Protein AF-A0A1G2ENR3-F1 (afdb_monomer_lite)

Foldseek 3Di:
DDDQQVQLVVQLVVLLVVVVVQVVCCVVPVVCVCVDPPGPPDPDPPVVVVVVVSVVVSVVSSVVSSVVVVVVVVVD

Organism: NCBI:txid1801677

pLDDT: mean 82.36, std 15.03, range [47.44, 97.44]

Sequence (76 aa):
MLHPIKLANAATVVFVAYFIVLLIIASIIPDLAVMTPGGFVSEEINWGYLILGLVISSVIVWILVYATVSLYNKML

Secondary structure (DSSP, 8-state):
---HHHHHHHHHHHHHHHHHHHHHHHHH-GGGGGGSTT---SS---HHHHHHHHHHHHHHHHHHHHHHHHHHHHH-

Structure (mmCIF, N/CA/C/O backbone):
data_AF-A0A1G2ENR3-F1
#
_entry.id   AF-A0A1G2ENR3-F1
#
loop_
_atom_site.group_PDB
_atom_site.id
_atom_site.type_symbol
_atom_site.label_atom_id
_atom_site.label_alt_id
_atom_site.label_comp_id
_atom_site.label_asym_id
_atom_site.label_entity_id
_atom_site.label_seq_id
_atom_site.pdbx_PDB_ins_code
_atom_site.Cartn_x
_atom_site.Cartn_y
_atom_site.Cartn_z
_atom_site.occupancy
_atom_site.B_iso_or_equiv
_atom_site.auth_seq_id
_atom_site.auth_comp_id
_atom_site.auth_asym_id
_atom_site.auth_atom_id
_atom_site.pdbx_PDB_model_num
ATOM 1 N N . MET A 1 1 ? -13.871 -10.234 17.725 1.00 80.25 1 MET A N 1
ATOM 2 C CA . MET A 1 1 ? -13.156 -9.015 17.284 1.00 80.25 1 MET A CA 1
ATOM 3 C C . MET A 1 1 ? -12.067 -9.400 16.298 1.00 80.25 1 MET A C 1
ATOM 5 O O . MET A 1 1 ? -11.328 -10.341 16.565 1.00 80.25 1 MET A O 1
ATOM 9 N N . LEU A 1 2 ? -11.990 -8.714 15.158 1.00 88.44 2 LEU A N 1
ATOM 10 C CA . LEU A 1 2 ? -10.911 -8.875 14.177 1.00 88.44 2 LEU A CA 1
ATOM 11 C C . LEU A 1 2 ? -9.618 -8.226 14.700 1.00 88.44 2 LEU A C 1
ATOM 13 O O . LEU A 1 2 ? -9.686 -7.324 15.528 1.00 88.44 2 LEU A O 1
ATOM 17 N N . HIS A 1 3 ? -8.443 -8.636 14.215 1.00 92.56 3 HIS A N 1
ATOM 18 C CA . HIS A 1 3 ? -7.161 -8.008 14.577 1.00 92.56 3 HIS A CA 1
ATOM 19 C C . HIS A 1 3 ? -6.747 -6.968 13.516 1.00 92.56 3 HIS A C 1
ATOM 21 O O . HIS A 1 3 ? -6.210 -7.371 12.480 1.00 92.56 3 HIS A O 1
ATOM 27 N N . PRO A 1 4 ? -6.929 -5.650 13.752 1.00 89.50 4 PRO A N 1
ATOM 28 C CA . PRO A 1 4 ? -6.746 -4.627 12.716 1.00 89.50 4 PRO A CA 1
ATOM 29 C C . PRO A 1 4 ? -5.323 -4.592 12.150 1.00 89.50 4 PRO A C 1
ATOM 31 O O . PRO A 1 4 ? -5.139 -4.515 10.942 1.00 89.50 4 PRO A O 1
ATOM 34 N N . ILE A 1 5 ? -4.313 -4.737 13.015 1.00 94.19 5 ILE A N 1
ATOM 35 C CA . ILE A 1 5 ? -2.895 -4.698 12.622 1.00 94.19 5 ILE A CA 1
ATOM 36 C C . ILE A 1 5 ? -2.527 -5.887 11.723 1.00 94.19 5 ILE A C 1
ATOM 38 O O . ILE A 1 5 ? -1.847 -5.714 10.716 1.00 94.19 5 ILE A O 1
ATOM 42 N N . LYS A 1 6 ? -2.993 -7.101 12.055 1.00 93.38 6 LYS A N 1
ATOM 43 C CA . LYS A 1 6 ? -2.689 -8.304 11.261 1.00 93.38 6 LYS A CA 1
ATOM 44 C C . LYS A 1 6 ? -3.309 -8.217 9.864 1.00 93.38 6 LYS A C 1
ATOM 46 O O . LYS A 1 6 ? -2.652 -8.569 8.890 1.00 93.38 6 LYS A O 1
ATOM 51 N N . LEU A 1 7 ? -4.545 -7.719 9.776 1.00 93.25 7 LEU A N 1
ATOM 52 C CA . LEU A 1 7 ? -5.255 -7.519 8.510 1.00 93.25 7 LEU A CA 1
ATOM 53 C C . LEU A 1 7 ? -4.610 -6.432 7.648 1.00 93.25 7 LEU A C 1
ATOM 55 O O . LEU A 1 7 ? -4.401 -6.661 6.461 1.00 93.25 7 LEU A O 1
ATOM 59 N N . ALA A 1 8 ? -4.241 -5.295 8.242 1.00 94.50 8 ALA A N 1
ATOM 60 C CA . ALA A 1 8 ? -3.554 -4.221 7.531 1.00 94.50 8 ALA A CA 1
ATOM 61 C C . ALA A 1 8 ? -2.212 -4.694 6.952 1.00 94.50 8 ALA A C 1
ATOM 63 O O . ALA A 1 8 ? -1.963 -4.518 5.763 1.00 94.50 8 ALA A O 1
ATOM 64 N N . ASN A 1 9 ? -1.395 -5.398 7.745 1.00 95.75 9 ASN A N 1
ATOM 65 C CA . ASN A 1 9 ? -0.135 -5.970 7.262 1.00 95.75 9 ASN A CA 1
ATOM 66 C C . ASN A 1 9 ? -0.358 -6.964 6.112 1.00 95.75 9 ASN A C 1
ATOM 68 O O . ASN A 1 9 ? 0.327 -6.885 5.095 1.00 95.75 9 ASN A O 1
ATOM 72 N N . ALA A 1 10 ? -1.319 -7.884 6.252 1.00 94.75 10 ALA A N 1
ATOM 73 C CA . ALA A 1 10 ? -1.607 -8.881 5.223 1.00 94.75 10 ALA A CA 1
ATOM 74 C C . ALA A 1 10 ? -2.075 -8.233 3.908 1.00 94.75 10 ALA A C 1
ATOM 76 O O . ALA A 1 10 ? -1.573 -8.582 2.841 1.00 94.75 10 ALA A O 1
ATOM 77 N N . ALA A 1 11 ? -2.983 -7.257 3.981 1.00 93.81 11 ALA A N 1
ATOM 78 C CA . ALA A 1 11 ? -3.480 -6.540 2.810 1.00 93.81 11 ALA A CA 1
ATOM 79 C C . ALA A 1 11 ? -2.364 -5.764 2.094 1.00 93.81 11 ALA A C 1
ATOM 81 O O . ALA A 1 11 ? -2.250 -5.842 0.870 1.00 93.81 11 ALA A O 1
ATOM 82 N N . THR A 1 12 ? -1.499 -5.073 2.843 1.00 94.81 12 THR A N 1
ATOM 83 C CA . THR A 1 12 ? -0.358 -4.352 2.268 1.00 94.81 12 THR A CA 1
ATOM 84 C C . THR A 1 12 ? 0.639 -5.297 1.598 1.00 94.81 12 THR A C 1
ATOM 86 O O . THR A 1 12 ? 1.115 -4.991 0.509 1.00 94.81 12 THR A O 1
ATOM 89 N N . VAL A 1 13 ? 0.924 -6.466 2.184 1.00 94.25 13 VAL A N 1
ATOM 90 C CA . VAL A 1 13 ? 1.819 -7.463 1.564 1.00 94.25 13 VAL A CA 1
ATOM 91 C C . VAL A 1 13 ? 1.250 -7.969 0.238 1.00 94.25 13 VAL A C 1
ATOM 93 O O . VAL A 1 13 ? 1.975 -8.015 -0.755 1.00 94.25 13 VAL A O 1
ATOM 96 N N . VAL A 1 14 ? -0.043 -8.303 0.194 1.00 94.75 14 VAL A N 1
ATOM 97 C CA . VAL A 1 14 ? -0.709 -8.744 -1.044 1.00 94.75 14 VAL A CA 1
ATOM 98 C C . VAL A 1 14 ? -0.681 -7.642 -2.105 1.00 94.75 14 VAL A C 1
ATOM 100 O O . VAL A 1 14 ? -0.370 -7.917 -3.262 1.00 94.75 14 VAL A O 1
ATOM 103 N N . PHE A 1 15 ? -0.942 -6.392 -1.714 1.00 92.50 15 PHE A N 1
ATOM 104 C CA . PHE A 1 15 ? -0.879 -5.237 -2.610 1.00 92.50 15 PHE A CA 1
ATOM 105 C C . PHE A 1 15 ? 0.523 -5.034 -3.207 1.00 92.50 15 PHE A C 1
ATOM 107 O O . PHE A 1 15 ? 0.661 -4.891 -4.422 1.00 92.50 15 PHE A O 1
ATOM 114 N N . VAL A 1 16 ? 1.568 -5.072 -2.376 1.00 91.62 16 VAL A N 1
ATOM 115 C CA . VAL A 1 16 ? 2.959 -4.926 -2.834 1.00 91.62 16 VAL A CA 1
ATOM 116 C C . VAL A 1 16 ? 3.352 -6.073 -3.763 1.00 91.62 16 VAL A C 1
ATOM 118 O O . VAL A 1 16 ? 3.941 -5.828 -4.814 1.00 91.62 16 VAL A O 1
ATOM 121 N N . ALA A 1 17 ? 2.989 -7.315 -3.428 1.00 92.88 17 ALA A N 1
ATOM 122 C CA . ALA A 1 17 ? 3.263 -8.470 -4.280 1.00 92.88 17 ALA A CA 1
ATOM 123 C C . ALA A 1 17 ? 2.587 -8.334 -5.654 1.00 92.88 17 ALA A C 1
ATOM 125 O O . ALA A 1 17 ? 3.232 -8.540 -6.680 1.00 92.88 17 ALA A O 1
ATOM 126 N N . TYR A 1 18 ? 1.316 -7.921 -5.680 1.00 90.12 18 TYR A N 1
ATOM 127 C CA . TYR A 1 18 ? 0.585 -7.646 -6.916 1.00 90.12 18 TYR A CA 1
ATOM 128 C C . TYR A 1 18 ? 1.276 -6.570 -7.765 1.00 90.12 18 TYR A C 1
ATOM 130 O O . TYR A 1 18 ? 1.472 -6.755 -8.966 1.00 90.12 18 TYR A O 1
ATOM 138 N N . PHE A 1 19 ? 1.708 -5.473 -7.143 1.00 86.69 19 PHE A N 1
ATOM 139 C CA . PHE A 1 19 ? 2.388 -4.390 -7.846 1.00 86.69 19 PHE A CA 1
ATOM 140 C C . PHE A 1 19 ? 3.736 -4.824 -8.443 1.00 86.69 19 PHE A C 1
ATOM 142 O O . PHE A 1 19 ? 4.043 -4.484 -9.583 1.00 86.69 19 PHE A O 1
ATOM 149 N N . ILE A 1 20 ? 4.523 -5.626 -7.716 1.00 87.50 20 ILE A N 1
ATOM 150 C CA . ILE A 1 20 ? 5.782 -6.191 -8.228 1.00 87.50 20 ILE A CA 1
ATOM 151 C C . ILE A 1 20 ? 5.525 -7.074 -9.454 1.00 87.50 20 ILE A C 1
ATOM 153 O O . ILE A 1 20 ? 6.242 -6.963 -10.447 1.00 87.50 20 ILE A O 1
ATOM 157 N N . VAL A 1 21 ? 4.487 -7.916 -9.418 1.00 88.75 21 VAL A N 1
ATOM 158 C CA . VAL A 1 21 ? 4.106 -8.752 -10.569 1.00 88.75 21 VAL A CA 1
ATOM 159 C C . VAL A 1 21 ? 3.754 -7.886 -11.778 1.00 88.75 21 VAL A C 1
ATOM 161 O O . VAL A 1 21 ? 4.236 -8.159 -12.876 1.00 88.75 21 VAL A O 1
ATOM 164 N N . LEU A 1 22 ? 2.982 -6.811 -11.588 1.00 82.62 22 LEU A N 1
ATOM 165 C CA . LEU A 1 22 ? 2.667 -5.878 -12.671 1.00 82.62 22 LEU A CA 1
ATOM 166 C C . LEU A 1 22 ? 3.917 -5.215 -13.260 1.00 82.62 22 LEU A C 1
ATOM 168 O O . LEU A 1 22 ? 4.003 -5.080 -14.478 1.00 82.62 22 LEU A O 1
ATOM 172 N N . LEU A 1 23 ? 4.896 -4.845 -12.431 1.00 79.19 23 LEU A N 1
ATOM 173 C CA . LEU A 1 23 ? 6.153 -4.269 -12.917 1.00 79.19 23 LEU A CA 1
ATOM 174 C C . LEU A 1 23 ? 6.983 -5.254 -13.736 1.00 79.19 23 LEU A C 1
ATOM 176 O O . LEU A 1 23 ? 7.562 -4.865 -14.747 1.00 79.19 23 LEU A O 1
ATOM 180 N N . ILE A 1 24 ? 7.029 -6.520 -13.320 1.00 83.50 24 ILE A N 1
ATOM 181 C CA . ILE A 1 24 ? 7.709 -7.578 -14.077 1.00 83.50 24 ILE A CA 1
ATOM 182 C C . ILE A 1 24 ? 7.015 -7.786 -15.427 1.00 83.50 24 ILE A C 1
ATOM 184 O O . ILE A 1 24 ? 7.678 -7.913 -16.449 1.00 83.50 24 ILE A O 1
ATOM 188 N N . ILE A 1 25 ? 5.681 -7.788 -15.461 1.00 81.62 25 ILE A N 1
ATOM 189 C CA . ILE A 1 25 ? 4.940 -7.912 -16.723 1.00 81.62 25 ILE A CA 1
ATOM 190 C C . ILE A 1 25 ? 5.217 -6.706 -17.624 1.00 81.62 25 ILE A C 1
ATOM 192 O O . ILE A 1 25 ? 5.519 -6.893 -18.799 1.00 81.62 25 ILE A O 1
ATOM 196 N N . ALA A 1 26 ? 5.174 -5.489 -17.079 1.00 74.62 26 ALA A N 1
ATOM 197 C CA . ALA A 1 26 ? 5.432 -4.260 -17.825 1.00 74.62 26 ALA A CA 1
ATOM 198 C C . ALA A 1 26 ? 6.866 -4.181 -18.381 1.00 74.62 26 ALA A C 1
ATOM 200 O O . ALA A 1 26 ? 7.071 -3.578 -19.431 1.00 74.62 26 ALA A O 1
ATOM 201 N N . SER A 1 27 ? 7.857 -4.797 -17.723 1.00 73.69 27 SER A N 1
ATOM 202 C CA . SER A 1 27 ? 9.234 -4.836 -18.235 1.00 73.69 27 SER A CA 1
ATOM 203 C C . SER A 1 27 ? 9.436 -5.850 -19.367 1.00 73.69 27 SER A C 1
ATOM 205 O O . SER A 1 27 ? 10.322 -5.658 -20.197 1.00 73.69 27 SER A O 1
ATOM 207 N N . ILE A 1 28 ? 8.619 -6.909 -19.422 1.00 80.94 28 ILE A N 1
ATOM 208 C CA . ILE A 1 28 ? 8.665 -7.939 -20.475 1.00 80.94 28 ILE A CA 1
ATOM 209 C C . ILE A 1 28 ? 7.776 -7.550 -21.664 1.00 80.94 28 ILE A C 1
ATOM 211 O O . ILE A 1 28 ? 8.140 -7.784 -22.815 1.00 80.94 28 ILE A O 1
ATOM 215 N N . ILE A 1 29 ? 6.607 -6.969 -21.388 1.00 79.44 29 ILE A N 1
ATOM 216 C CA . ILE A 1 29 ? 5.588 -6.586 -22.370 1.00 79.44 29 ILE A CA 1
ATOM 217 C C . ILE A 1 29 ? 5.213 -5.115 -22.118 1.00 79.44 29 ILE A C 1
ATOM 219 O O . ILE A 1 29 ? 4.233 -4.835 -21.420 1.00 79.44 29 ILE A O 1
ATOM 223 N N . PR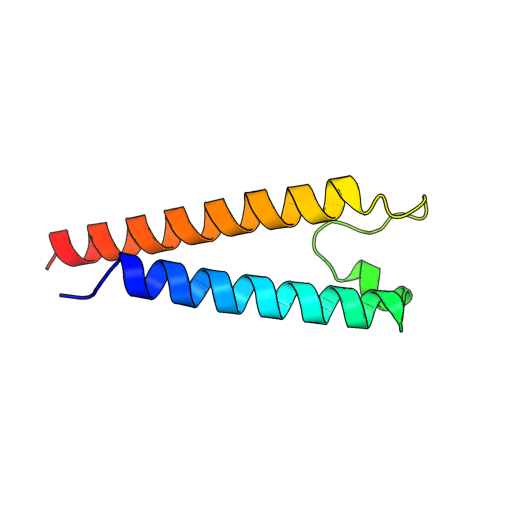O A 1 30 ? 5.977 -4.162 -22.683 1.00 64.06 30 PRO A N 1
ATOM 224 C CA . PRO A 1 30 ? 5.784 -2.730 -22.442 1.00 64.06 30 PRO A CA 1
ATOM 225 C C . PRO A 1 30 ? 4.394 -2.222 -22.835 1.00 64.06 30 PRO A C 1
ATOM 227 O O . PRO A 1 30 ? 3.865 -1.317 -22.198 1.00 64.06 30 PRO A O 1
ATOM 230 N N . ASP A 1 31 ? 3.750 -2.849 -23.821 1.00 64.38 31 ASP A N 1
ATOM 231 C CA . ASP A 1 31 ? 2.403 -2.476 -24.272 1.00 64.38 31 ASP A CA 1
ATOM 232 C C . ASP A 1 31 ? 1.324 -2.713 -23.198 1.00 64.38 31 ASP A C 1
ATOM 234 O O . ASP A 1 31 ? 0.295 -2.037 -23.179 1.00 64.38 31 ASP A O 1
ATOM 238 N N . LEU A 1 32 ? 1.567 -3.625 -22.247 1.00 62.41 32 LEU A N 1
ATOM 239 C CA . LEU A 1 32 ? 0.689 -3.841 -21.090 1.00 62.41 32 LEU A CA 1
ATOM 240 C C . LEU A 1 32 ? 0.943 -2.838 -19.960 1.00 62.41 32 LEU A C 1
ATOM 242 O O . LEU A 1 32 ? 0.116 -2.720 -19.053 1.00 62.41 32 LEU A O 1
ATOM 246 N N . ALA A 1 33 ? 2.034 -2.069 -20.017 1.00 55.47 33 ALA A N 1
ATOM 247 C CA . ALA A 1 33 ? 2.311 -1.016 -19.047 1.00 55.47 33 ALA A CA 1
ATOM 248 C C . ALA A 1 33 ? 1.199 0.057 -19.064 1.00 55.47 33 ALA A C 1
ATOM 250 O O . ALA A 1 33 ? 0.869 0.630 -18.028 1.00 55.47 33 ALA A O 1
ATOM 251 N N . VAL A 1 34 ? 0.518 0.249 -20.200 1.00 52.41 34 VAL A N 1
ATOM 252 C CA . VAL A 1 34 ? -0.633 1.161 -20.356 1.00 52.41 34 VAL A CA 1
ATOM 253 C C . VAL A 1 34 ? -1.847 0.752 -19.498 1.00 52.41 34 VAL A C 1
ATOM 255 O O . VAL A 1 34 ? -2.684 1.593 -19.181 1.00 52.41 34 VAL A O 1
ATOM 258 N N . MET A 1 35 ? -1.936 -0.510 -19.059 1.00 53.59 35 MET A N 1
ATOM 259 C CA . MET A 1 35 ? -3.006 -0.992 -18.170 1.00 53.59 35 MET A CA 1
ATOM 260 C C . MET A 1 35 ? -2.730 -0.729 -16.683 1.00 53.59 35 MET A C 1
ATOM 262 O O . MET A 1 35 ? -3.584 -1.008 -15.838 1.00 53.59 35 MET A O 1
ATOM 266 N N . THR A 1 36 ? -1.557 -0.193 -16.338 1.00 54.84 36 THR A N 1
ATOM 267 C CA . THR A 1 36 ? -1.302 0.254 -14.968 1.00 54.84 36 THR A CA 1
ATOM 268 C C . THR A 1 36 ? -1.973 1.609 -14.722 1.00 54.84 36 THR A C 1
ATOM 270 O O . THR A 1 36 ? -1.952 2.485 -15.595 1.00 54.84 36 THR A O 1
ATOM 273 N N . PRO A 1 37 ? -2.577 1.823 -13.540 1.00 47.44 37 PRO A N 1
ATOM 274 C CA . PRO A 1 37 ? -3.110 3.129 -13.183 1.00 47.44 37 PRO A CA 1
ATOM 275 C C . PRO A 1 37 ? -1.952 4.131 -13.153 1.00 47.44 37 PRO A C 1
ATOM 277 O O . PRO A 1 37 ? -1.099 4.061 -12.272 1.00 47.44 37 PRO A O 1
ATOM 280 N N . GLY A 1 38 ? -1.904 5.033 -14.133 1.00 51.03 38 GLY A N 1
ATOM 281 C CA . GLY A 1 38 ? -0.852 6.044 -14.231 1.00 51.03 38 GLY A CA 1
ATOM 282 C C . GLY A 1 38 ? -0.313 6.289 -15.633 1.00 51.03 38 GLY A C 1
ATOM 283 O O . GLY A 1 38 ? 0.306 7.326 -15.804 1.00 51.03 38 GLY A O 1
ATOM 284 N N . GLY A 1 39 ? -0.582 5.407 -16.610 1.00 48.75 39 GLY A N 1
ATOM 285 C CA . GLY A 1 39 ? -0.205 5.593 -18.016 1.00 48.75 39 GLY A CA 1
ATOM 286 C C . GLY A 1 39 ? 1.283 5.901 -18.181 1.00 48.75 39 GLY A C 1
ATOM 287 O O . GLY A 1 39 ? 1.688 7.056 -18.122 1.00 48.75 39 GLY A O 1
ATOM 288 N N . PHE A 1 40 ? 2.115 4.884 -18.405 1.00 56.84 40 PHE A N 1
ATOM 289 C CA . PHE A 1 40 ? 3.532 5.101 -18.707 1.00 56.84 40 PHE A CA 1
ATOM 290 C C . PHE A 1 40 ? 3.678 5.743 -20.098 1.00 56.84 40 PHE A C 1
ATOM 292 O O . PHE A 1 40 ? 3.902 5.071 -21.103 1.00 56.84 40 PHE A O 1
ATOM 299 N N . VAL A 1 41 ? 3.473 7.058 -20.165 1.00 50.97 41 VAL A N 1
ATOM 300 C CA . VAL A 1 41 ? 3.651 7.884 -21.358 1.00 50.97 41 VAL A CA 1
ATOM 301 C C . VAL A 1 41 ? 5.152 8.042 -21.586 1.00 50.97 41 VAL A C 1
ATOM 303 O O . VAL A 1 41 ? 5.774 8.894 -20.970 1.00 50.97 41 VAL A O 1
ATOM 306 N N . SER A 1 42 ? 5.707 7.149 -22.409 1.00 51.75 42 SER A N 1
ATOM 307 C CA . SER A 1 42 ? 6.821 7.306 -23.371 1.00 51.75 42 SER A CA 1
ATOM 308 C C . SER A 1 42 ? 8.102 8.098 -23.035 1.00 51.75 42 SER A C 1
ATOM 310 O O . SER A 1 42 ? 8.957 8.208 -23.908 1.00 51.75 42 SER A O 1
ATOM 312 N N . GLU A 1 43 ? 8.307 8.600 -21.825 1.00 55.97 43 GLU A N 1
ATOM 313 C CA . GLU A 1 43 ? 9.552 9.228 -21.381 1.00 55.97 43 GLU A CA 1
ATOM 314 C C . GLU A 1 43 ? 10.096 8.425 -20.198 1.00 55.97 43 GLU A C 1
ATOM 316 O O . GLU A 1 43 ? 9.342 8.009 -19.323 1.00 55.97 43 GLU A O 1
ATOM 321 N N . GLU A 1 44 ? 11.390 8.113 -20.255 1.00 62.91 44 GLU A N 1
ATOM 322 C CA . GLU A 1 44 ? 12.172 7.289 -19.325 1.00 62.91 44 GLU A CA 1
ATOM 323 C C . GLU A 1 44 ? 11.498 7.009 -17.968 1.00 62.91 44 GLU A C 1
ATOM 325 O O . GLU A 1 44 ? 11.304 7.908 -17.147 1.00 62.91 44 GLU A O 1
ATOM 330 N N . ILE A 1 45 ? 11.169 5.736 -17.702 1.00 66.19 45 ILE A N 1
ATOM 331 C CA . ILE A 1 45 ? 10.602 5.317 -16.413 1.00 66.19 45 ILE A CA 1
ATOM 332 C C . ILE A 1 45 ? 11.568 5.725 -15.299 1.00 66.19 45 ILE A C 1
ATOM 334 O O . ILE A 1 45 ? 12.610 5.102 -15.082 1.00 66.19 45 ILE A O 1
ATOM 338 N N . ASN A 1 46 ? 11.199 6.762 -14.551 1.00 77.81 46 ASN A N 1
ATOM 339 C CA . ASN A 1 46 ? 11.941 7.157 -13.370 1.00 77.81 46 ASN A CA 1
ATOM 340 C C . ASN A 1 46 ? 11.585 6.205 -12.223 1.00 77.81 46 ASN A C 1
ATOM 342 O O . ASN A 1 46 ? 10.604 6.386 -11.494 1.00 77.81 46 ASN A O 1
ATOM 346 N N . TRP A 1 47 ? 12.422 5.183 -12.060 1.00 74.81 47 TRP A N 1
ATOM 347 C CA . TRP A 1 47 ? 12.306 4.171 -11.012 1.00 74.81 47 TRP A CA 1
ATOM 348 C C . TRP A 1 47 ? 12.193 4.764 -9.600 1.00 74.81 47 TRP A C 1
ATOM 350 O O . TRP A 1 47 ? 11.529 4.174 -8.748 1.00 74.81 47 TRP A O 1
ATOM 360 N N . GLY A 1 48 ? 12.770 5.946 -9.353 1.00 77.88 48 GLY A N 1
ATOM 361 C CA . GLY A 1 48 ? 12.661 6.644 -8.073 1.00 77.88 48 GLY A CA 1
ATOM 362 C C . GLY A 1 48 ? 11.230 7.085 -7.757 1.00 77.88 48 GLY A C 1
ATOM 363 O O . GLY A 1 48 ? 10.726 6.797 -6.669 1.00 77.88 48 GLY A O 1
ATOM 364 N N . TYR A 1 49 ? 10.542 7.720 -8.712 1.00 80.50 49 TYR A N 1
ATOM 365 C CA . TYR A 1 49 ? 9.137 8.115 -8.535 1.00 80.50 49 TYR A CA 1
ATOM 366 C C . TYR A 1 49 ? 8.209 6.910 -8.413 1.00 80.50 49 TYR A C 1
ATOM 368 O O . TYR A 1 49 ? 7.254 6.943 -7.637 1.00 80.50 49 TYR A O 1
ATOM 376 N N . LEU A 1 50 ? 8.517 5.830 -9.128 1.00 80.19 50 LEU A N 1
ATOM 377 C CA . LEU A 1 50 ? 7.729 4.606 -9.094 1.00 80.19 50 LEU A CA 1
ATOM 378 C C . LEU A 1 50 ? 7.801 3.933 -7.714 1.00 80.19 50 LEU A C 1
ATOM 380 O O . LEU A 1 50 ? 6.767 3.622 -7.118 1.00 80.19 50 LEU A O 1
ATOM 384 N N . ILE A 1 51 ? 9.010 3.770 -7.165 1.00 83.44 51 ILE A N 1
ATOM 385 C CA . ILE A 1 51 ? 9.214 3.221 -5.816 1.00 83.44 51 ILE A CA 1
ATOM 386 C C . ILE A 1 51 ? 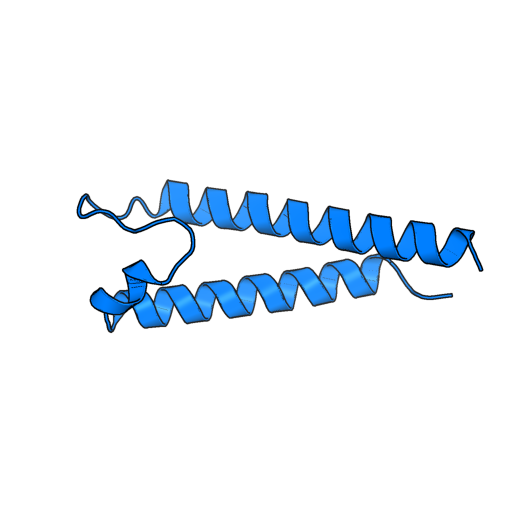8.553 4.119 -4.765 1.00 83.44 51 ILE A C 1
ATOM 388 O O . ILE A 1 51 ? 7.870 3.617 -3.871 1.00 83.44 51 ILE A O 1
ATOM 392 N N . LEU A 1 52 ? 8.701 5.442 -4.883 1.00 85.62 52 LEU A N 1
ATOM 393 C CA . LEU A 1 52 ? 8.062 6.387 -3.967 1.00 85.62 52 LEU A CA 1
ATOM 394 C C . LEU A 1 52 ? 6.529 6.264 -4.004 1.00 85.62 52 LEU A C 1
ATOM 396 O O . LEU A 1 52 ? 5.891 6.194 -2.952 1.00 85.62 52 LEU A O 1
ATOM 400 N N . GLY A 1 53 ? 5.943 6.174 -5.201 1.00 86.38 53 GLY A N 1
ATOM 401 C CA . GLY A 1 53 ? 4.508 5.968 -5.394 1.00 86.38 53 GLY A CA 1
ATOM 402 C C . GLY A 1 53 ? 4.011 4.656 -4.783 1.00 86.38 53 GLY A C 1
ATOM 403 O O . GLY A 1 53 ? 2.970 4.644 -4.118 1.00 86.38 53 GLY A O 1
ATOM 404 N N . LEU A 1 54 ? 4.778 3.570 -4.925 1.00 87.50 54 LEU A N 1
ATOM 405 C CA . LEU A 1 54 ? 4.483 2.287 -4.285 1.00 87.50 54 LEU A CA 1
ATOM 406 C C . LEU A 1 54 ? 4.488 2.398 -2.756 1.00 87.50 54 LEU A C 1
ATOM 408 O O . LEU A 1 54 ? 3.568 1.898 -2.106 1.00 87.50 54 LEU A O 1
ATOM 412 N N . VAL A 1 55 ? 5.489 3.063 -2.174 1.00 90.25 55 VAL A N 1
ATOM 413 C CA . VAL A 1 55 ? 5.585 3.250 -0.717 1.00 90.25 55 VAL A CA 1
ATOM 414 C C . VAL A 1 55 ? 4.389 4.047 -0.199 1.0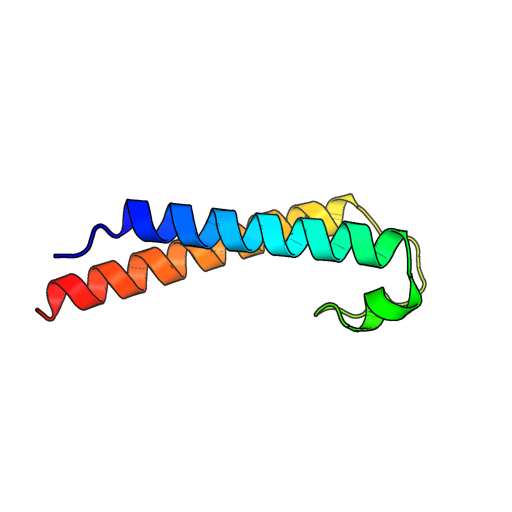0 90.25 55 VAL A C 1
ATOM 416 O O . VAL A 1 55 ? 3.716 3.598 0.730 1.00 90.25 55 VAL A O 1
ATOM 419 N N . ILE A 1 56 ? 4.075 5.184 -0.827 1.00 93.12 56 ILE A N 1
ATOM 420 C CA . ILE A 1 56 ? 2.940 6.030 -0.431 1.00 93.12 56 ILE A CA 1
ATOM 421 C C . ILE A 1 56 ? 1.629 5.239 -0.528 1.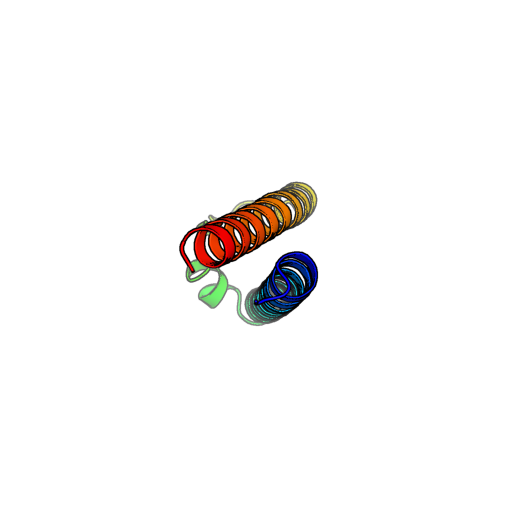00 93.12 56 ILE A C 1
ATOM 423 O O . ILE A 1 56 ? 0.858 5.197 0.432 1.00 93.12 56 ILE A O 1
ATOM 427 N N . SER A 1 57 ? 1.402 4.546 -1.646 1.00 90.94 57 SER A N 1
ATOM 428 C CA . SER A 1 57 ? 0.193 3.740 -1.856 1.00 90.94 57 SER A CA 1
ATOM 429 C C . SER A 1 57 ? 0.074 2.605 -0.835 1.00 90.94 57 SER A C 1
ATOM 431 O O . SER A 1 57 ? -1.008 2.359 -0.306 1.00 90.94 57 SER A O 1
ATOM 433 N N . SER A 1 58 ? 1.189 1.958 -0.486 1.00 92.44 58 SER A N 1
ATOM 434 C CA . SER A 1 58 ? 1.232 0.888 0.519 1.00 92.44 58 SER A CA 1
ATOM 435 C C . SER A 1 58 ? 0.854 1.387 1.914 1.00 92.44 58 SER A C 1
ATOM 437 O O . SER A 1 58 ? 0.111 0.710 2.629 1.00 92.44 58 SER A O 1
ATOM 439 N N . VAL A 1 59 ? 1.320 2.585 2.289 1.00 95.31 59 VAL A N 1
ATOM 440 C CA . VAL A 1 59 ? 0.952 3.245 3.551 1.00 95.31 59 VAL A CA 1
ATOM 441 C C . VAL A 1 59 ? -0.533 3.608 3.562 1.00 95.31 59 VAL A C 1
ATOM 443 O O . VAL A 1 59 ? -1.213 3.348 4.553 1.00 95.31 59 VAL A O 1
ATOM 446 N N . ILE A 1 60 ? -1.062 4.146 2.459 1.00 95.50 60 ILE A N 1
ATOM 447 C CA . ILE A 1 60 ? -2.491 4.476 2.335 1.00 95.50 60 ILE A CA 1
ATOM 448 C C . ILE A 1 60 ? -3.351 3.218 2.503 1.00 95.50 60 ILE A C 1
ATOM 450 O O . ILE A 1 60 ? -4.264 3.215 3.329 1.00 95.50 60 ILE A O 1
ATOM 454 N N . VAL A 1 61 ? -3.038 2.136 1.781 1.00 95.50 61 VAL A N 1
ATOM 455 C CA . VAL A 1 61 ? -3.746 0.847 1.897 1.00 95.50 61 VAL A CA 1
ATOM 456 C C . VAL A 1 61 ? -3.717 0.343 3.339 1.00 95.50 61 VAL A C 1
ATOM 458 O O . VAL A 1 61 ? -4.757 -0.042 3.876 1.00 95.50 61 VAL A O 1
ATOM 461 N N . TRP A 1 62 ? -2.554 0.399 3.992 1.00 97.44 62 TRP A N 1
ATOM 462 C CA . TRP A 1 62 ? -2.411 -0.032 5.380 1.00 97.44 62 TRP A CA 1
ATOM 463 C C . TRP A 1 62 ? -3.321 0.764 6.325 1.00 97.44 62 TRP A C 1
ATOM 465 O O . TRP A 1 62 ? -4.066 0.176 7.113 1.00 97.44 62 TRP A O 1
ATOM 475 N N . ILE A 1 63 ? -3.298 2.099 6.221 1.00 97.38 63 ILE A N 1
ATOM 476 C CA . ILE A 1 63 ? -4.093 3.001 7.068 1.00 97.38 63 ILE A CA 1
ATOM 477 C C . ILE A 1 63 ? -5.587 2.758 6.860 1.00 97.38 63 ILE A C 1
ATOM 479 O O . ILE A 1 63 ? -6.325 2.655 7.842 1.00 97.38 63 ILE A O 1
ATOM 483 N N . LEU A 1 64 ? -6.032 2.640 5.606 1.00 97.12 64 LEU A N 1
ATOM 484 C CA . LEU A 1 64 ? -7.438 2.409 5.279 1.00 97.12 64 LEU A CA 1
ATOM 485 C C . LEU A 1 64 ? -7.929 1.086 5.869 1.00 97.12 64 LEU A C 1
ATOM 487 O O . LEU A 1 64 ? -8.926 1.072 6.588 1.00 97.12 64 LEU A O 1
ATOM 491 N N . VAL A 1 65 ? -7.196 -0.010 5.651 1.00 96.62 65 VAL A N 1
ATOM 492 C CA . VAL A 1 65 ? -7.572 -1.328 6.184 1.00 96.62 65 VAL A CA 1
ATOM 493 C C . VAL A 1 65 ? -7.577 -1.321 7.712 1.00 96.62 65 VAL A C 1
ATOM 495 O O . VAL A 1 65 ? -8.527 -1.810 8.328 1.00 96.62 65 VAL A O 1
ATOM 498 N N . TYR A 1 66 ? -6.564 -0.722 8.342 1.00 97.12 66 TYR A N 1
ATOM 499 C CA . TYR A 1 66 ? -6.520 -0.586 9.796 1.00 97.12 66 TYR A CA 1
ATOM 500 C C . TYR A 1 66 ? -7.733 0.189 10.332 1.00 97.12 66 TYR A C 1
ATOM 502 O O . TYR A 1 66 ? -8.405 -0.276 11.258 1.00 97.12 66 TYR A O 1
ATOM 510 N N . ALA A 1 67 ? -8.030 1.354 9.748 1.00 95.75 67 ALA A N 1
ATOM 511 C CA . ALA A 1 67 ? -9.121 2.218 10.181 1.00 95.75 67 ALA A CA 1
ATOM 512 C C . ALA A 1 67 ? -10.480 1.530 10.016 1.00 95.75 67 ALA A C 1
ATOM 514 O O . ALA A 1 67 ? -11.267 1.508 10.964 1.00 95.75 67 ALA A O 1
ATOM 515 N N . THR A 1 68 ? -10.733 0.903 8.864 1.00 95.62 68 THR A N 1
ATOM 516 C CA . THR A 1 68 ? -11.983 0.184 8.591 1.00 95.62 68 THR A CA 1
ATOM 517 C C . THR A 1 68 ? -12.208 -0.952 9.586 1.00 95.62 68 THR A C 1
ATOM 519 O O . THR A 1 68 ? -13.286 -1.045 10.172 1.00 95.62 68 THR A O 1
ATOM 522 N N . VAL A 1 69 ? -11.196 -1.786 9.844 1.00 95.50 69 VAL A N 1
ATOM 523 C CA . VAL A 1 69 ? -11.333 -2.915 10.782 1.00 95.50 69 VAL A CA 1
ATOM 524 C C . VAL A 1 69 ? -11.473 -2.426 12.228 1.00 95.50 69 VAL A C 1
ATOM 526 O O . VAL A 1 69 ? -12.242 -2.994 13.005 1.00 95.50 69 VAL A O 1
ATOM 529 N N . SER A 1 70 ? -10.765 -1.356 12.599 1.00 94.31 70 SER A N 1
ATOM 530 C CA . SER A 1 70 ? -10.884 -0.731 13.921 1.00 94.31 70 SER A CA 1
ATOM 531 C C . SER A 1 70 ? -12.284 -0.157 14.159 1.00 94.31 70 SER A C 1
ATOM 533 O O . SER A 1 70 ? -12.864 -0.383 15.220 1.00 94.31 70 SER A O 1
ATOM 535 N N . LEU A 1 71 ? -12.859 0.528 13.166 1.00 95.38 71 LEU A N 1
ATOM 536 C CA . LEU A 1 71 ? -14.231 1.041 13.223 1.00 95.38 71 LEU A CA 1
ATOM 537 C C . LEU A 1 71 ? -15.255 -0.094 13.294 1.00 95.38 71 LEU A C 1
ATOM 539 O O . LE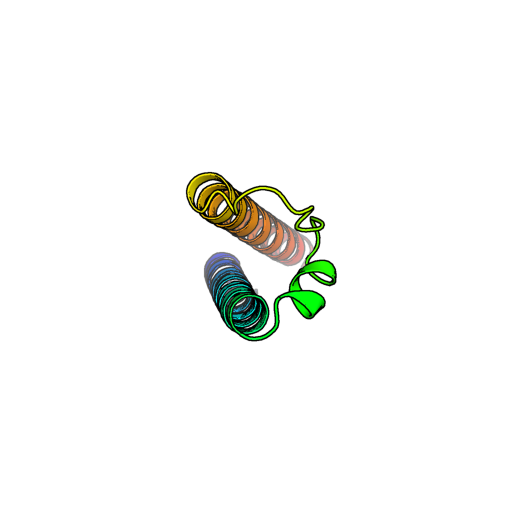U A 1 71 ? -16.132 -0.053 14.150 1.00 95.38 71 LEU A O 1
ATOM 543 N N . TYR A 1 72 ? -15.101 -1.130 12.467 1.00 94.94 72 TYR A N 1
ATOM 544 C CA . TYR A 1 72 ? -15.972 -2.307 12.484 1.00 94.94 72 TYR A CA 1
ATOM 545 C C . TYR A 1 72 ? -16.016 -2.970 13.867 1.00 94.94 72 TYR A C 1
ATOM 547 O O . TYR A 1 72 ? -17.088 -3.243 14.395 1.00 94.94 72 TYR A O 1
ATOM 555 N N . ASN A 1 73 ? -14.855 -3.154 14.500 1.00 94.19 73 ASN A N 1
ATOM 556 C CA . ASN A 1 73 ? -14.773 -3.713 15.849 1.00 94.19 73 ASN A CA 1
ATOM 557 C C . ASN A 1 73 ? -15.399 -2.828 16.939 1.00 94.19 73 ASN A C 1
ATOM 559 O O . ASN A 1 73 ? -15.681 -3.349 18.008 1.00 94.19 73 ASN A O 1
ATOM 563 N N . LYS A 1 74 ? -15.542 -1.514 16.719 1.00 91.56 74 LYS A N 1
ATOM 564 C CA . LYS A 1 74 ? -16.196 -0.593 17.668 1.00 91.56 74 LYS A CA 1
ATOM 565 C C . LYS A 1 74 ? -17.717 -0.556 17.510 1.00 91.56 74 LYS A C 1
ATOM 567 O O . LYS A 1 74 ? -18.394 -0.063 18.403 1.00 91.56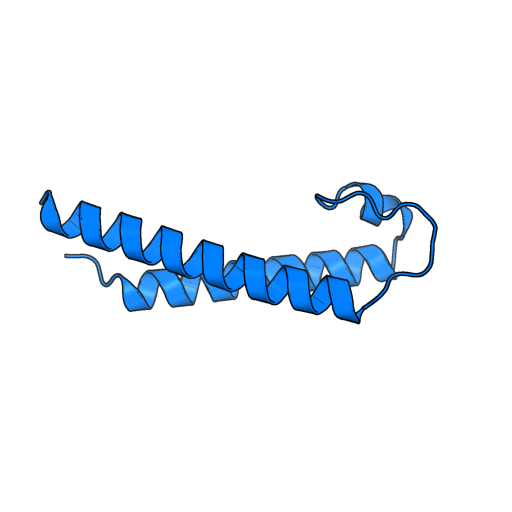 74 LYS A O 1
ATOM 572 N N . MET A 1 75 ? -18.226 -0.982 16.355 1.00 91.00 75 MET A N 1
ATOM 573 C CA . MET A 1 75 ? -19.659 -1.024 16.049 1.00 91.00 75 MET A CA 1
ATOM 574 C C . MET A 1 75 ? -20.310 -2.364 16.426 1.00 91.00 75 MET A C 1
ATOM 576 O O . MET A 1 75 ? -21.536 -2.441 16.460 1.00 91.00 75 MET A O 1
ATOM 580 N N . LEU A 1 76 ? -19.499 -3.396 16.679 1.00 79.00 76 LEU A N 1
ATOM 581 C CA . LEU A 1 76 ? -19.894 -4.694 17.235 1.00 79.00 76 LEU A CA 1
ATOM 582 C C . LEU A 1 76 ? -19.738 -4.706 18.755 1.00 79.00 76 LEU A C 1
ATOM 584 O O . LEU A 1 76 ? -20.594 -5.339 19.407 1.00 79.00 76 LEU A O 1
#

Radius of gyration: 15.71 Å; chains: 1; bounding box: 33×18×42 Å